Protein AF-X1D3A9-F1 (afdb_monomer_lite)

Structure (mmCIF, N/CA/C/O backbone):
data_AF-X1D3A9-F1
#
_entry.id   AF-X1D3A9-F1
#
loop_
_atom_site.group_PDB
_atom_site.id
_atom_site.type_symbol
_atom_site.label_atom_id
_atom_site.label_alt_id
_atom_site.label_comp_id
_atom_site.label_asym_id
_atom_site.label_entity_id
_atom_site.label_seq_id
_atom_site.pdbx_PDB_ins_code
_atom_site.Cartn_x
_atom_site.Cartn_y
_atom_site.Cartn_z
_atom_site.occupancy
_atom_site.B_iso_or_equiv
_atom_site.auth_seq_id
_atom_site.auth_comp_id
_atom_site.auth_asym_id
_atom_site.auth_atom_id
_atom_site.pdbx_PDB_model_num
ATOM 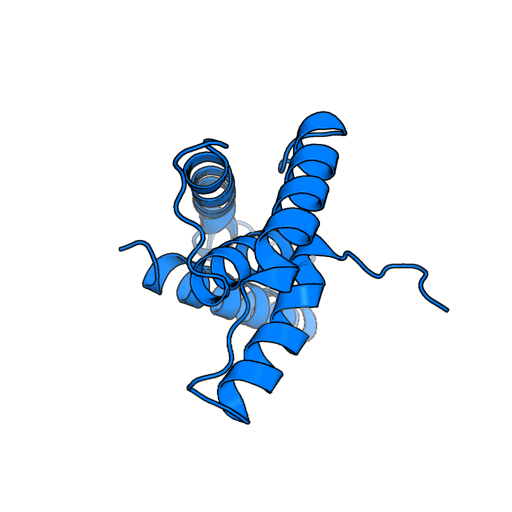1 N N . ASN A 1 1 ? 8.731 -20.415 6.470 1.00 44.62 1 ASN A N 1
ATOM 2 C CA . ASN A 1 1 ? 9.840 -19.527 6.854 1.00 44.62 1 ASN A CA 1
ATOM 3 C C . ASN A 1 1 ? 9.339 -18.107 6.632 1.00 44.62 1 ASN A C 1
ATOM 5 O O . ASN A 1 1 ? 8.907 -17.837 5.522 1.00 44.62 1 ASN A O 1
ATOM 9 N N . LEU A 1 2 ? 9.227 -17.293 7.685 1.00 56.53 2 LEU A N 1
ATOM 10 C CA . LEU A 1 2 ? 8.681 -15.922 7.618 1.00 56.53 2 LEU A CA 1
ATOM 11 C C . LEU A 1 2 ? 9.765 -14.880 7.286 1.00 56.53 2 LEU A C 1
ATOM 13 O O . LEU A 1 2 ? 9.483 -13.685 7.279 1.00 56.53 2 LEU A O 1
ATOM 17 N N . GLU A 1 3 ? 10.998 -15.321 7.021 1.00 58.19 3 GLU A N 1
ATOM 18 C CA . GLU A 1 3 ? 12.083 -14.453 6.565 1.00 58.19 3 GLU A CA 1
ATOM 19 C C . GLU A 1 3 ? 11.652 -13.666 5.318 1.00 58.19 3 GLU A C 1
ATOM 21 O O . GLU A 1 3 ? 11.376 -14.242 4.266 1.00 58.19 3 GLU A O 1
ATOM 26 N N . GLY A 1 4 ? 11.567 -12.342 5.462 1.00 71.19 4 GLY A N 1
ATOM 27 C CA . GLY A 1 4 ? 11.207 -11.412 4.390 1.00 71.19 4 GLY A CA 1
ATOM 28 C C . GLY A 1 4 ? 9.742 -10.971 4.350 1.00 71.19 4 GLY A C 1
ATOM 29 O O . GLY A 1 4 ? 9.428 -10.097 3.548 1.00 71.19 4 GLY A O 1
ATOM 30 N N . TYR A 1 5 ? 8.859 -11.511 5.200 1.00 79.56 5 TYR A N 1
ATOM 31 C CA . TYR A 1 5 ? 7.494 -10.989 5.317 1.00 79.56 5 TYR A CA 1
ATOM 32 C C . TYR A 1 5 ? 7.513 -9.602 5.965 1.00 79.56 5 TYR A C 1
ATOM 34 O O . TYR A 1 5 ? 8.021 -9.445 7.078 1.00 79.56 5 TYR A O 1
ATOM 42 N N . LYS A 1 6 ? 6.937 -8.610 5.284 1.00 83.12 6 LYS A N 1
ATOM 43 C CA . LYS A 1 6 ? 6.788 -7.238 5.771 1.00 83.12 6 LYS A CA 1
ATOM 44 C C . LYS A 1 6 ? 5.314 -6.971 6.073 1.00 83.12 6 LYS A C 1
ATOM 46 O O . LYS A 1 6 ? 4.550 -6.675 5.150 1.00 83.12 6 LYS A O 1
ATOM 51 N N . PRO A 1 7 ? 4.886 -7.028 7.347 1.00 83.00 7 PRO A N 1
ATOM 52 C CA . PRO A 1 7 ? 3.468 -6.971 7.686 1.00 83.00 7 PRO A CA 1
ATOM 53 C C . PRO A 1 7 ? 2.752 -5.733 7.136 1.00 83.00 7 PRO A C 1
ATOM 55 O O . PRO A 1 7 ? 1.643 -5.859 6.623 1.00 83.00 7 PRO A O 1
ATOM 58 N N . ALA A 1 8 ? 3.385 -4.558 7.154 1.00 83.75 8 ALA A N 1
ATOM 59 C CA . ALA A 1 8 ? 2.764 -3.327 6.666 1.00 83.75 8 ALA A CA 1
ATOM 60 C C . ALA A 1 8 ? 2.421 -3.339 5.163 1.00 83.75 8 ALA A C 1
ATOM 62 O O . ALA A 1 8 ? 1.380 -2.812 4.772 1.00 83.75 8 ALA A O 1
ATOM 63 N N . SER A 1 9 ? 3.251 -3.943 4.311 1.00 86.94 9 SER A N 1
ATOM 64 C CA . SER A 1 9 ? 3.049 -3.934 2.853 1.00 86.94 9 SER A CA 1
ATOM 65 C C . SER A 1 9 ? 2.445 -5.235 2.317 1.00 86.94 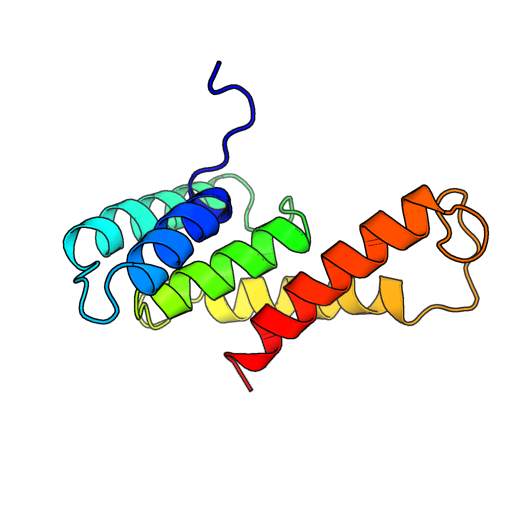9 SER A C 1
ATOM 67 O O . SER A 1 9 ? 1.727 -5.222 1.313 1.00 86.94 9 SER A O 1
ATOM 69 N N . ASP A 1 10 ? 2.684 -6.365 2.981 1.00 89.69 10 ASP A N 1
ATOM 70 C CA . ASP A 1 10 ? 2.165 -7.665 2.557 1.00 89.69 10 ASP A CA 1
ATOM 71 C C . ASP A 1 10 ? 0.719 -7.903 3.015 1.00 89.69 10 ASP A C 1
ATOM 73 O O . ASP A 1 10 ? -0.018 -8.634 2.345 1.0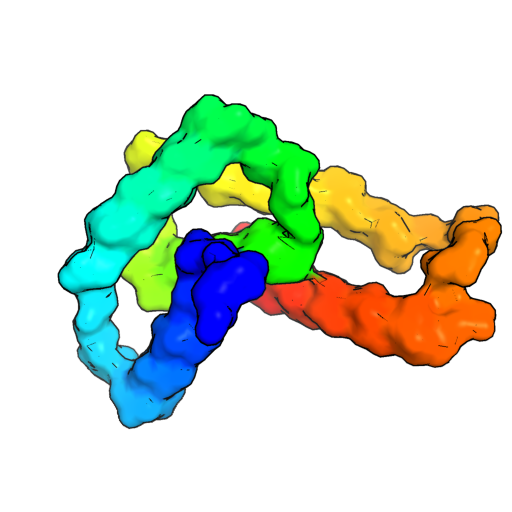0 89.69 10 ASP A O 1
ATOM 77 N N . SER A 1 11 ? 0.262 -7.209 4.069 1.00 90.62 11 SER A N 1
ATOM 78 C CA . SER A 1 11 ? -1.146 -7.245 4.506 1.00 90.62 11 SER A CA 1
ATOM 79 C C . SER A 1 11 ? -2.122 -6.837 3.401 1.00 90.62 11 SER A C 1
ATOM 81 O O . SER A 1 11 ? -3.242 -7.346 3.374 1.00 90.62 11 SER A O 1
ATOM 83 N N . PHE A 1 12 ? -1.696 -5.995 2.449 1.00 94.00 12 PHE A N 1
ATOM 84 C CA . PHE A 1 12 ? -2.519 -5.571 1.315 1.00 94.00 12 PHE A CA 1
ATOM 85 C C . PHE A 1 12 ? -3.180 -6.751 0.588 1.00 94.00 12 PHE A C 1
ATOM 87 O O . PHE A 1 12 ? -4.369 -6.699 0.279 1.00 94.00 12 PHE A O 1
ATOM 94 N N . PHE A 1 13 ? -2.434 -7.830 0.329 1.00 92.81 13 PHE A N 1
ATOM 95 C CA . PHE A 1 13 ? -2.966 -8.970 -0.420 1.00 92.81 13 PHE A CA 1
ATOM 96 C C . PHE A 1 13 ? -4.068 -9.700 0.345 1.00 92.81 13 PHE A C 1
ATOM 98 O O . PHE A 1 13 ? -5.072 -10.086 -0.252 1.00 92.81 13 PHE A O 1
ATOM 105 N N . PHE A 1 14 ? -3.907 -9.857 1.660 1.00 93.06 14 PHE A N 1
ATOM 106 C CA . PHE A 1 14 ? -4.915 -10.494 2.504 1.00 93.06 14 PHE A CA 1
ATOM 107 C C . PHE A 1 14 ? -6.160 -9.620 2.636 1.00 93.06 14 PHE A C 1
ATOM 109 O O . PHE A 1 14 ? -7.269 -10.116 2.456 1.00 93.06 14 PHE A O 1
ATOM 116 N N . LEU A 1 15 ? -5.981 -8.319 2.873 1.00 94.50 15 LEU A N 1
ATOM 117 C CA . LEU A 1 15 ? -7.082 -7.359 2.940 1.00 94.50 15 LEU A CA 1
ATOM 118 C C . LEU A 1 15 ? -7.861 -7.319 1.620 1.00 94.50 15 LEU A C 1
ATOM 120 O O . LEU A 1 15 ? -9.084 -7.435 1.616 1.00 94.50 15 LEU A O 1
ATOM 124 N N . GLY A 1 16 ? -7.154 -7.228 0.492 1.00 93.81 16 GLY A N 1
ATOM 125 C CA . GLY A 1 16 ? -7.761 -7.213 -0.836 1.00 93.81 16 GLY A CA 1
ATOM 126 C C . GLY A 1 16 ? -8.509 -8.507 -1.158 1.00 93.81 16 GLY A C 1
ATOM 127 O O . GLY A 1 16 ? -9.632 -8.454 -1.657 1.00 93.81 16 GLY A O 1
ATOM 128 N N . LEU A 1 17 ? -7.929 -9.668 -0.831 1.00 95.62 17 LEU A N 1
ATOM 129 C CA . LEU A 1 17 ? -8.582 -10.965 -1.027 1.00 95.62 17 LEU A CA 1
ATOM 130 C C . LEU A 1 17 ? -9.858 -11.082 -0.190 1.00 95.62 17 LEU A C 1
ATOM 132 O O . LEU A 1 17 ? -10.896 -11.481 -0.711 1.00 95.62 17 LEU A O 1
ATOM 136 N N . LEU A 1 18 ? -9.795 -10.719 1.091 1.00 95.56 18 LEU A N 1
ATOM 137 C CA . LEU A 1 18 ? -10.954 -10.767 1.976 1.00 95.56 18 LEU A CA 1
ATOM 138 C C . LEU A 1 18 ? -12.066 -9.834 1.489 1.00 95.56 18 LEU A C 1
ATOM 140 O O . LEU A 1 18 ? -13.209 -10.267 1.396 1.00 95.56 18 LEU A O 1
ATOM 144 N N . LYS A 1 19 ? -11.727 -8.605 1.081 1.00 93.81 19 LYS A N 1
ATOM 145 C CA . LYS A 1 19 ? -12.692 -7.636 0.540 1.00 93.81 19 LYS A CA 1
ATOM 146 C C . LYS A 1 19 ? -13.320 -8.087 -0.784 1.00 93.81 19 LYS A C 1
ATOM 148 O O . LYS A 1 19 ? -14.451 -7.719 -1.093 1.00 93.81 19 LYS A O 1
ATOM 153 N N . LEU A 1 20 ? -12.587 -8.866 -1.583 1.00 95.25 20 LEU A N 1
ATOM 154 C CA . LEU A 1 20 ? -13.098 -9.458 -2.820 1.00 95.25 20 LEU A CA 1
ATOM 155 C C . LEU A 1 20 ? -14.113 -10.574 -2.541 1.00 95.25 20 LEU A C 1
ATOM 157 O O . LEU A 1 20 ? -15.108 -10.683 -3.257 1.00 95.25 20 LEU A O 1
ATOM 161 N N . LEU A 1 21 ? -13.841 -11.406 -1.532 1.00 97.12 21 LEU A N 1
ATOM 162 C CA . LEU A 1 21 ? -14.709 -12.514 -1.129 1.00 97.12 21 LEU A CA 1
ATOM 163 C C . LEU A 1 21 ? -15.962 -12.025 -0.396 1.00 97.12 21 LEU A C 1
ATOM 165 O O . LEU A 1 21 ? -17.043 -12.567 -0.611 1.00 97.12 21 LEU A O 1
ATOM 169 N N . ASP A 1 22 ? -15.811 -10.995 0.431 1.00 96.25 22 ASP A N 1
ATOM 170 C CA . ASP A 1 22 ? -16.885 -10.367 1.185 1.00 96.25 22 ASP A CA 1
ATOM 171 C C . ASP A 1 22 ? -16.729 -8.842 1.140 1.00 96.25 22 ASP A C 1
ATOM 173 O O . ASP A 1 22 ? -15.839 -8.249 1.755 1.00 96.25 22 ASP A O 1
ATOM 177 N N . LYS A 1 23 ? -17.621 -8.191 0.389 1.00 91.31 23 LYS A N 1
ATOM 178 C CA . LYS A 1 23 ? -17.599 -6.735 0.205 1.00 91.31 23 LYS A CA 1
ATOM 179 C C . LYS A 1 23 ? -17.956 -5.983 1.482 1.00 91.31 23 LYS A C 1
ATOM 181 O O . LYS A 1 23 ? -17.512 -4.843 1.633 1.00 91.31 23 LYS A O 1
ATOM 186 N N . ASP A 1 24 ? -18.693 -6.614 2.390 1.00 93.88 24 ASP A N 1
ATOM 187 C CA . ASP A 1 24 ? -19.191 -6.009 3.624 1.00 93.88 24 ASP A CA 1
ATOM 188 C C . ASP A 1 24 ? -18.328 -6.380 4.838 1.00 93.88 24 ASP A C 1
ATOM 190 O O . ASP A 1 24 ? -18.656 -6.006 5.964 1.00 93.88 24 ASP A O 1
ATOM 194 N N . ILE A 1 25 ? -17.196 -7.061 4.613 1.00 94.62 25 ILE A N 1
ATOM 195 C CA . ILE A 1 25 ? -16.277 -7.438 5.684 1.00 94.62 25 ILE A CA 1
ATOM 196 C C . ILE A 1 25 ? -15.830 -6.217 6.497 1.00 94.62 25 ILE A C 1
ATOM 198 O O . ILE A 1 25 ? -15.416 -5.186 5.947 1.00 94.62 25 ILE A O 1
ATOM 202 N N . ASP A 1 26 ? -15.890 -6.371 7.819 1.00 92.94 26 ASP A N 1
ATOM 203 C CA . ASP A 1 26 ? -15.411 -5.388 8.780 1.00 92.94 26 ASP A CA 1
ATOM 204 C C . ASP A 1 26 ? -13.940 -5.644 9.132 1.00 92.94 26 ASP A C 1
ATOM 206 O O . ASP A 1 26 ? -13.570 -6.700 9.649 1.00 92.94 26 ASP A O 1
ATOM 210 N N . PHE A 1 27 ? -13.096 -4.645 8.877 1.00 93.38 27 PHE A N 1
ATOM 211 C CA . PHE A 1 27 ? -11.675 -4.672 9.217 1.00 93.38 27 PHE A CA 1
ATOM 212 C C . PHE A 1 27 ? -11.333 -3.939 10.521 1.00 93.38 27 PHE A C 1
ATOM 214 O O . PHE A 1 27 ? -10.150 -3.765 10.820 1.00 93.38 27 PHE A O 1
ATOM 221 N N . SER A 1 28 ? -12.323 -3.520 11.312 1.00 90.31 28 SER A N 1
ATOM 222 C CA . SER A 1 28 ? -12.136 -2.771 12.564 1.00 90.31 28 SER A CA 1
ATOM 223 C C . SER A 1 28 ? -11.077 -3.380 13.493 1.00 90.31 28 SER A C 1
ATOM 225 O O . SER A 1 28 ? -10.219 -2.664 14.004 1.00 90.31 28 SER A O 1
ATOM 227 N N . ILE A 1 29 ? -11.063 -4.709 13.635 1.00 91.06 29 ILE A N 1
ATOM 228 C CA . ILE A 1 29 ? -10.129 -5.452 14.499 1.00 91.06 29 ILE A CA 1
ATOM 229 C C . ILE A 1 29 ? -8.668 -5.353 14.015 1.00 91.06 29 ILE A C 1
ATOM 231 O O . ILE A 1 29 ? -7.742 -5.459 14.818 1.00 91.06 29 ILE A O 1
ATOM 235 N N . ILE A 1 30 ? -8.438 -5.142 12.715 1.00 91.12 30 ILE A N 1
ATOM 236 C CA . ILE A 1 30 ? -7.096 -5.117 12.106 1.00 91.12 30 ILE A CA 1
ATOM 237 C C . ILE A 1 30 ? -6.503 -3.699 12.088 1.00 91.12 30 ILE A C 1
ATOM 239 O O . ILE A 1 30 ? -5.282 -3.550 12.050 1.00 91.12 30 ILE A O 1
ATOM 243 N N . ARG A 1 31 ? -7.343 -2.659 12.177 1.00 90.38 31 ARG A N 1
ATOM 244 C CA . ARG A 1 31 ? -6.931 -1.245 12.106 1.00 90.38 31 ARG A CA 1
ATOM 245 C C . ARG A 1 31 ? -5.826 -0.893 13.107 1.00 90.38 31 ARG A C 1
ATOM 247 O O . ARG A 1 31 ? -4.754 -0.451 12.702 1.00 90.38 31 ARG A O 1
ATOM 254 N N . GLU A 1 32 ? -6.060 -1.134 14.395 1.00 89.81 32 GLU A N 1
ATOM 255 C CA . GLU A 1 32 ? -5.106 -0.797 15.463 1.00 89.81 32 GLU A CA 1
ATOM 256 C C . GLU A 1 32 ? -3.778 -1.573 15.370 1.00 89.81 32 GLU A C 1
ATOM 258 O O . GLU A 1 32 ? -2.714 -0.946 15.402 1.00 89.81 32 GLU A O 1
ATOM 263 N N . PRO A 1 33 ? -3.779 -2.913 15.194 1.00 91.12 33 PRO A N 1
ATOM 264 C CA . PRO A 1 33 ? -2.549 -3.659 14.934 1.00 91.12 33 PRO A CA 1
ATOM 265 C C . PRO A 1 33 ? -1.747 -3.115 13.748 1.00 91.12 33 PRO A C 1
ATOM 267 O O . PRO A 1 33 ? -0.524 -3.010 13.832 1.00 91.12 33 PRO A O 1
ATOM 270 N N . TYR A 1 34 ? -2.431 -2.742 12.664 1.00 92.00 34 TYR A N 1
ATOM 271 C CA . TYR A 1 34 ? -1.792 -2.212 11.465 1.00 92.00 34 TYR A CA 1
ATOM 272 C C . TYR A 1 34 ? -1.140 -0.844 11.714 1.00 92.00 34 TYR A C 1
ATOM 274 O O . TYR A 1 34 ? 0.021 -0.638 11.362 1.00 92.00 34 TYR A O 1
ATOM 282 N N . LEU A 1 35 ? -1.839 0.073 12.393 1.00 89.38 35 LEU A N 1
ATOM 283 C CA . LEU A 1 35 ? -1.292 1.385 12.764 1.00 89.38 35 LEU A CA 1
ATOM 284 C C . LEU A 1 35 ? -0.070 1.268 13.679 1.00 89.38 35 LEU A C 1
ATOM 286 O O . LEU A 1 35 ? 0.899 2.013 13.523 1.00 89.38 35 LEU A O 1
ATOM 290 N N . LYS A 1 36 ? -0.094 0.328 14.629 1.00 88.94 36 LYS A N 1
ATOM 291 C CA . LYS A 1 36 ? 1.048 0.070 15.512 1.00 88.94 36 LYS A CA 1
ATOM 292 C C . LYS A 1 36 ? 2.279 -0.374 14.724 1.00 88.94 36 LYS A C 1
ATOM 294 O O . LYS A 1 36 ? 3.383 0.070 15.028 1.00 88.94 36 LYS A O 1
ATOM 299 N N . GLU A 1 37 ? 2.091 -1.216 13.714 1.00 89.19 37 GLU A N 1
ATOM 300 C CA . GLU A 1 37 ? 3.185 -1.647 12.848 1.00 89.19 37 GLU A CA 1
ATOM 301 C C . GLU A 1 37 ? 3.752 -0.489 12.020 1.00 89.19 37 GLU A C 1
ATOM 303 O O . GLU A 1 37 ? 4.969 -0.320 11.956 1.00 89.19 37 GLU A O 1
ATOM 308 N N . LEU A 1 38 ? 2.890 0.362 11.452 1.00 88.25 38 LEU A N 1
ATOM 309 C CA . LEU A 1 38 ? 3.341 1.547 10.717 1.00 88.25 38 LEU A CA 1
ATOM 310 C C . LEU A 1 38 ? 4.164 2.500 11.588 1.00 88.25 38 LEU A C 1
ATOM 312 O O . LEU A 1 38 ? 5.222 2.951 11.152 1.00 88.25 38 LEU A O 1
ATOM 316 N N . LYS A 1 39 ? 3.738 2.737 12.836 1.00 85.56 39 LYS A N 1
ATOM 317 C CA . LYS A 1 39 ? 4.504 3.529 13.816 1.00 85.56 39 LYS A CA 1
ATOM 318 C C . LYS A 1 39 ? 5.893 2.944 14.065 1.00 85.56 39 LYS A C 1
ATOM 320 O O . LYS A 1 39 ? 6.867 3.683 14.160 1.00 85.56 39 LYS A O 1
ATOM 325 N N . ASN A 1 40 ? 6.006 1.619 14.164 1.00 85.50 40 ASN A N 1
ATOM 326 C CA . ASN A 1 40 ? 7.301 0.967 14.370 1.00 85.50 40 ASN A CA 1
ATOM 327 C C . ASN A 1 40 ? 8.239 1.177 13.172 1.00 85.50 40 ASN A C 1
ATOM 329 O O . ASN A 1 40 ? 9.428 1.439 13.363 1.00 85.50 40 ASN A O 1
ATOM 333 N N . ILE A 1 41 ? 7.709 1.089 11.948 1.00 82.19 41 ILE A N 1
ATOM 334 C CA . ILE A 1 41 ? 8.475 1.341 10.720 1.00 82.19 41 ILE A CA 1
ATOM 335 C C . ILE A 1 41 ? 8.975 2.786 10.703 1.00 82.19 41 ILE A C 1
ATOM 337 O O . ILE A 1 41 ? 10.180 3.012 10.567 1.00 82.19 41 ILE A O 1
ATOM 341 N N . GLU A 1 42 ? 8.073 3.742 10.931 1.00 79.38 42 GLU A N 1
ATOM 342 C CA . GLU A 1 42 ? 8.382 5.172 10.978 1.00 79.38 42 GLU A CA 1
ATOM 343 C C . GLU A 1 42 ? 9.498 5.484 11.992 1.00 79.38 42 GLU A C 1
ATOM 345 O O . GLU A 1 42 ? 10.501 6.104 11.638 1.00 79.38 42 GLU A O 1
ATOM 350 N N . LEU A 1 43 ? 9.387 4.970 13.222 1.00 74.44 43 LEU A N 1
ATOM 351 C CA . LEU A 1 43 ? 10.371 5.180 14.291 1.00 74.44 43 LEU A CA 1
ATOM 352 C C . LEU A 1 43 ? 11.740 4.552 14.002 1.00 74.44 43 LEU A C 1
ATOM 354 O O . LEU A 1 43 ? 12.757 5.052 14.481 1.00 74.44 43 LEU A O 1
ATOM 358 N N . SER A 1 44 ? 11.776 3.437 13.270 1.00 72.00 44 SER A N 1
ATOM 359 C CA . SER A 1 44 ? 13.010 2.674 13.074 1.00 72.00 44 SER A CA 1
ATOM 360 C C . SER A 1 44 ? 13.944 3.286 12.030 1.00 72.00 44 SER A C 1
ATOM 362 O O . SER A 1 44 ? 15.149 3.292 12.255 1.00 72.00 44 SER A O 1
ATOM 364 N N . ASN A 1 45 ? 13.418 3.802 10.911 1.00 65.25 45 ASN A N 1
ATOM 365 C CA . ASN A 1 45 ? 14.212 4.373 9.808 1.00 65.25 45 ASN A CA 1
ATOM 366 C C . ASN A 1 45 ? 13.435 5.378 8.927 1.00 65.25 45 ASN A C 1
ATOM 368 O O . ASN A 1 45 ? 13.944 5.816 7.888 1.00 65.25 45 ASN A O 1
ATOM 372 N N . GLY A 1 46 ? 12.199 5.730 9.296 1.00 68.44 46 GLY A N 1
ATOM 373 C CA . GLY A 1 46 ? 11.248 6.389 8.401 1.00 68.44 46 GLY A CA 1
ATOM 374 C C . GLY A 1 46 ? 10.903 5.541 7.167 1.00 68.44 46 GLY A C 1
ATOM 375 O O . GLY A 1 46 ? 11.474 4.479 6.920 1.00 68.44 46 GLY A O 1
ATOM 376 N N . PHE A 1 47 ? 10.017 6.047 6.308 1.00 71.69 47 PHE A N 1
ATOM 377 C CA . PHE A 1 47 ? 9.634 5.361 5.060 1.00 71.69 47 PHE A CA 1
ATOM 378 C C . PHE A 1 47 ? 10.690 5.446 3.942 1.00 71.69 47 PHE A C 1
ATOM 380 O O . PHE A 1 47 ? 10.424 5.094 2.796 1.00 71.69 47 PHE A O 1
ATOM 387 N N . ARG A 1 48 ? 11.906 5.916 4.250 1.00 61.97 48 ARG A N 1
ATOM 388 C CA . ARG A 1 48 ? 12.972 6.177 3.265 1.00 61.97 48 ARG A CA 1
ATOM 389 C C . ARG A 1 48 ? 13.617 4.910 2.701 1.00 61.97 48 ARG A C 1
ATOM 391 O O . ARG A 1 48 ? 14.210 4.977 1.630 1.00 61.97 48 ARG A O 1
ATOM 398 N N . ASN A 1 49 ? 13.499 3.789 3.411 1.00 65.94 49 ASN A N 1
ATOM 399 C CA . ASN A 1 49 ? 14.082 2.504 3.017 1.00 65.94 49 ASN A CA 1
ATOM 400 C C . ASN A 1 49 ? 13.068 1.545 2.372 1.00 65.94 49 ASN A C 1
ATOM 402 O O . ASN A 1 49 ? 13.439 0.427 2.015 1.00 65.94 49 ASN A O 1
ATOM 406 N N . GLU A 1 50 ? 11.803 1.948 2.233 1.00 73.06 50 GLU A N 1
ATOM 407 C CA . GLU A 1 50 ? 10.796 1.115 1.575 1.00 73.06 50 GLU A CA 1
ATOM 408 C C . GLU A 1 50 ? 10.918 1.206 0.053 1.00 73.06 50 GLU A C 1
ATOM 410 O O . GLU A 1 50 ? 11.284 2.236 -0.509 1.00 73.06 50 GLU A O 1
ATOM 415 N N . SER A 1 51 ? 10.604 0.118 -0.649 1.00 87.44 51 SER A N 1
ATOM 416 C CA . SER A 1 51 ? 10.510 0.163 -2.108 1.00 87.44 51 SER A CA 1
ATOM 417 C C . SER A 1 51 ? 9.221 0.857 -2.555 1.00 87.44 51 SER A C 1
ATOM 419 O O . SER A 1 51 ? 8.203 0.828 -1.868 1.00 87.44 51 SER A O 1
ATOM 421 N N . ILE A 1 52 ? 9.213 1.395 -3.778 1.00 90.31 52 ILE A N 1
ATOM 422 C CA . ILE A 1 52 ? 8.018 1.991 -4.413 1.00 90.31 52 ILE A CA 1
ATOM 423 C C . ILE A 1 52 ? 6.801 1.059 -4.326 1.00 90.31 52 ILE A C 1
ATOM 425 O O . ILE A 1 52 ? 5.696 1.498 -4.017 1.00 90.31 52 ILE A O 1
ATOM 429 N N . THR A 1 53 ? 7.009 -0.240 -4.555 1.00 91.62 53 THR A N 1
ATOM 430 C CA . THR A 1 53 ? 5.948 -1.254 -4.493 1.00 91.62 53 THR A CA 1
ATOM 431 C C . THR A 1 53 ? 5.424 -1.469 -3.072 1.00 91.62 53 THR A C 1
ATOM 433 O O . THR A 1 53 ? 4.243 -1.750 -2.890 1.00 91.62 53 THR A O 1
ATOM 436 N N . GLU A 1 54 ? 6.280 -1.393 -2.056 1.00 91.81 54 GLU A N 1
ATOM 437 C CA . GLU A 1 54 ? 5.871 -1.550 -0.656 1.00 91.81 54 GLU A CA 1
ATOM 438 C C . GLU A 1 54 ? 5.130 -0.311 -0.166 1.00 91.81 54 GLU A C 1
ATOM 440 O O . GLU A 1 54 ? 4.018 -0.443 0.340 1.00 91.81 54 GLU A O 1
ATOM 445 N N . THR A 1 55 ? 5.671 0.879 -0.429 1.00 92.62 55 THR A N 1
ATOM 446 C CA . THR A 1 55 ? 5.036 2.164 -0.111 1.00 92.62 55 THR A CA 1
ATOM 447 C C . THR A 1 55 ? 3.654 2.286 -0.752 1.00 92.62 55 THR A C 1
ATOM 449 O O . THR A 1 55 ? 2.686 2.653 -0.086 1.00 92.62 55 THR A O 1
ATOM 452 N N . ALA A 1 56 ? 3.521 1.914 -2.029 1.00 94.38 56 ALA A N 1
ATOM 453 C CA . ALA A 1 56 ? 2.231 1.906 -2.712 1.00 94.38 56 ALA A CA 1
ATOM 454 C C . ALA A 1 56 ? 1.227 0.943 -2.054 1.00 94.38 56 ALA A C 1
ATOM 456 O O . ALA A 1 56 ? 0.065 1.295 -1.862 1.00 94.38 56 ALA A O 1
ATOM 457 N N . ARG A 1 57 ? 1.665 -0.259 -1.659 1.00 94.69 57 ARG A N 1
ATOM 458 C CA . ARG A 1 57 ? 0.802 -1.235 -0.973 1.00 94.69 57 ARG A CA 1
ATOM 459 C C . ARG A 1 57 ? 0.405 -0.799 0.436 1.00 94.69 57 ARG A C 1
ATOM 461 O O . ARG A 1 57 ? -0.708 -1.110 0.856 1.00 94.69 57 ARG A O 1
ATOM 468 N N . ILE A 1 58 ? 1.262 -0.063 1.144 1.00 94.00 58 ILE A N 1
ATOM 469 C CA . ILE A 1 58 ? 0.913 0.547 2.434 1.00 94.00 58 ILE A CA 1
ATOM 470 C C . ILE A 1 58 ? -0.226 1.553 2.244 1.00 94.00 58 ILE A C 1
ATOM 472 O O . ILE A 1 58 ? -1.257 1.434 2.901 1.00 94.00 58 ILE A O 1
ATOM 476 N N . LEU A 1 59 ? -0.093 2.481 1.289 1.00 93.56 59 LEU A N 1
ATOM 477 C CA . LEU A 1 59 ? -1.156 3.442 0.966 1.00 93.56 59 LEU A CA 1
ATOM 478 C C . LEU A 1 59 ? -2.472 2.738 0.617 1.00 93.56 59 LEU A C 1
ATOM 480 O O . LEU A 1 59 ? -3.518 3.048 1.173 1.00 93.56 59 LEU A O 1
ATOM 484 N N . LEU A 1 60 ? -2.428 1.720 -0.241 1.00 94.81 60 LEU A N 1
ATOM 485 C CA . LEU A 1 60 ? -3.627 0.961 -0.597 1.00 94.81 60 LEU A CA 1
ATOM 486 C C . LEU A 1 60 ? -4.235 0.195 0.590 1.00 94.81 60 LEU A C 1
ATOM 488 O O . LEU A 1 60 ? -5.453 0.044 0.666 1.00 94.81 60 LEU A O 1
ATOM 492 N N . SER A 1 61 ? -3.414 -0.274 1.531 1.00 94.75 61 SER A N 1
ATOM 493 C CA . SER A 1 61 ? -3.903 -0.917 2.757 1.00 94.75 61 SER A CA 1
ATOM 494 C C . SER A 1 61 ? -4.613 0.082 3.668 1.00 94.75 61 SER A C 1
ATOM 496 O O . SER A 1 61 ? -5.660 -0.250 4.215 1.00 94.75 61 SER A O 1
ATOM 498 N N . LEU A 1 62 ? -4.102 1.313 3.783 1.00 92.81 62 LEU A N 1
ATOM 499 C CA . LEU A 1 62 ? -4.773 2.389 4.520 1.00 92.81 62 LEU A CA 1
ATOM 500 C C . LEU A 1 62 ? -6.163 2.683 3.939 1.00 92.81 62 LEU A C 1
ATOM 502 O O . LEU A 1 62 ? -7.122 2.804 4.700 1.00 92.81 62 LEU A O 1
ATOM 506 N N . VAL A 1 63 ? -6.293 2.702 2.607 1.00 92.31 63 VAL A N 1
ATOM 507 C CA . VAL A 1 63 ? -7.590 2.839 1.918 1.00 92.31 63 VAL A CA 1
ATOM 508 C C . VAL A 1 63 ? -8.526 1.677 2.249 1.00 92.31 63 VAL A C 1
ATOM 510 O O . VAL A 1 63 ? -9.666 1.904 2.643 1.00 92.31 63 VAL A O 1
ATOM 513 N N . LEU A 1 64 ? -8.058 0.429 2.129 1.00 92.94 64 LEU A N 1
ATOM 514 C CA . LEU A 1 64 ? -8.878 -0.757 2.416 1.00 92.94 64 LEU A CA 1
ATOM 515 C C . LEU A 1 64 ? -9.352 -0.815 3.871 1.00 92.94 64 LEU A C 1
ATOM 517 O O . LEU A 1 64 ? -10.449 -1.300 4.146 1.00 92.94 64 LEU A O 1
ATOM 521 N N . LEU A 1 65 ? -8.524 -0.330 4.792 1.00 92.44 65 LEU A N 1
ATOM 522 C CA . LEU A 1 65 ? -8.840 -0.262 6.211 1.00 92.44 65 LEU A CA 1
ATOM 523 C C . LEU A 1 65 ? -9.677 0.967 6.576 1.00 92.44 65 LEU A C 1
ATOM 525 O O . LEU A 1 65 ? -10.114 1.037 7.721 1.00 92.44 65 LEU A O 1
ATOM 529 N N . ASP A 1 66 ? -9.929 1.894 5.645 1.00 89.75 66 ASP A N 1
ATOM 530 C CA . ASP A 1 66 ? -10.600 3.175 5.900 1.00 89.75 66 ASP A CA 1
ATOM 531 C C . ASP A 1 66 ? -9.926 3.936 7.066 1.00 89.75 66 ASP A C 1
ATOM 533 O O . ASP A 1 66 ? -10.530 4.405 8.033 1.00 89.75 66 ASP A O 1
ATOM 537 N N . LEU A 1 67 ? -8.594 4.001 6.980 1.00 89.25 67 LEU A N 1
ATOM 538 C CA . LEU A 1 67 ? -7.732 4.737 7.893 1.00 89.25 67 LEU A CA 1
ATOM 539 C C . LEU A 1 67 ? -7.388 6.093 7.281 1.00 89.25 67 LEU A C 1
ATOM 541 O O . LEU A 1 67 ? -6.581 6.200 6.359 1.00 89.25 67 LEU A O 1
ATOM 545 N N . ASN A 1 68 ? -8.004 7.137 7.830 1.00 77.00 68 ASN A N 1
ATOM 546 C CA . ASN A 1 68 ? -7.705 8.520 7.478 1.00 77.00 68 ASN A CA 1
ATOM 547 C C . ASN A 1 68 ? -6.533 9.069 8.299 1.00 77.00 68 ASN A C 1
ATOM 549 O O . ASN A 1 68 ? -6.366 8.729 9.471 1.00 77.00 68 ASN A O 1
ATOM 553 N N . ASP A 1 69 ? -5.767 9.972 7.688 1.00 67.38 69 ASP A N 1
ATOM 554 C CA . ASP A 1 69 ? -4.525 10.537 8.224 1.00 67.38 69 ASP A CA 1
ATOM 555 C C . ASP A 1 69 ? -4.735 11.566 9.349 1.00 67.38 69 ASP A C 1
ATOM 557 O O . ASP A 1 69 ? -4.337 12.722 9.254 1.00 67.38 69 ASP A O 1
ATOM 561 N N . LYS A 1 70 ? -5.445 11.185 10.410 1.00 63.25 70 LYS A N 1
ATOM 562 C CA . LYS A 1 70 ? -5.776 12.106 11.507 1.00 63.25 70 LYS A CA 1
ATOM 563 C C . LYS A 1 70 ? -4.774 12.071 12.657 1.00 63.25 70 LYS A C 1
ATOM 565 O O . LYS A 1 70 ? -4.724 13.024 13.425 1.00 63.25 70 LYS A O 1
ATOM 570 N N . GLU A 1 71 ? -3.993 10.999 12.781 1.00 57.38 71 GLU A N 1
ATOM 571 C CA . GLU A 1 71 ? -3.129 10.775 13.951 1.00 57.38 71 GLU A CA 1
ATOM 572 C C . GLU A 1 71 ? -1.645 10.600 13.628 1.00 57.38 71 GLU A C 1
ATOM 574 O O . GLU A 1 71 ? -0.821 10.660 14.537 1.00 57.38 71 GLU A O 1
ATOM 579 N N . LEU A 1 72 ? -1.300 10.357 12.363 1.00 66.94 72 LEU A N 1
ATOM 580 C CA . LEU A 1 72 ? 0.018 9.855 11.990 1.00 66.94 72 LEU A CA 1
ATOM 581 C C . LEU A 1 72 ? 0.790 10.743 11.014 1.00 66.94 72 LEU A C 1
ATOM 583 O O . LEU A 1 72 ? 2.010 10.685 11.016 1.00 66.94 72 LEU A O 1
ATOM 587 N N . ASN A 1 73 ? 0.124 11.573 10.207 1.00 78.31 73 ASN A N 1
ATOM 588 C CA . ASN A 1 73 ? 0.749 12.318 9.104 1.00 78.31 73 ASN A CA 1
ATOM 589 C C . ASN A 1 73 ? 1.559 11.428 8.137 1.00 78.31 73 ASN A C 1
ATOM 591 O O . ASN A 1 73 ? 2.438 11.904 7.420 1.00 78.31 73 ASN A O 1
ATOM 595 N N . VAL A 1 74 ? 1.252 10.129 8.089 1.00 85.00 74 VAL A N 1
ATOM 596 C CA . VAL A 1 74 ? 2.021 9.126 7.338 1.00 85.00 74 VAL A CA 1
ATOM 597 C C . VAL A 1 74 ? 1.660 9.166 5.852 1.00 85.00 74 VAL A C 1
ATOM 599 O O . VAL A 1 74 ? 2.513 8.933 4.996 1.00 85.00 74 VAL A O 1
ATOM 602 N N . ILE A 1 75 ? 0.412 9.502 5.508 1.00 89.75 75 ILE A N 1
ATOM 603 C CA . ILE A 1 75 ? -0.043 9.522 4.107 1.00 89.75 75 ILE A CA 1
ATOM 604 C C . ILE A 1 75 ? 0.752 10.544 3.264 1.00 89.75 75 ILE A C 1
ATOM 606 O O . ILE A 1 75 ? 1.289 10.145 2.225 1.00 89.75 75 ILE A O 1
ATOM 610 N N . PRO A 1 76 ? 0.905 11.820 3.675 1.00 89.25 76 PRO A N 1
ATOM 611 C CA . PRO A 1 76 ? 1.735 12.799 2.981 1.00 89.25 76 PRO A CA 1
ATOM 612 C C . PRO A 1 76 ? 3.180 12.343 2.788 1.00 89.25 76 PRO A C 1
ATOM 614 O O . PRO A 1 76 ? 3.748 12.569 1.719 1.00 89.25 76 PRO A O 1
ATOM 617 N N . GLU A 1 77 ? 3.776 11.681 3.781 1.00 87.94 77 GLU A N 1
ATOM 618 C CA . GLU A 1 77 ? 5.154 11.193 3.686 1.00 87.94 77 GLU A CA 1
ATOM 619 C C . GLU A 1 77 ? 5.303 10.081 2.647 1.00 87.94 77 GLU A C 1
ATOM 621 O O . GLU A 1 77 ? 6.186 10.153 1.787 1.00 87.94 77 GLU A O 1
ATOM 626 N N . LEU A 1 78 ? 4.408 9.090 2.675 1.00 90.69 78 LEU A N 1
ATOM 627 C CA . LEU A 1 78 ? 4.375 7.999 1.699 1.00 90.69 78 LEU A CA 1
ATOM 628 C C . LEU A 1 78 ? 4.133 8.531 0.277 1.00 90.69 78 LEU A C 1
ATOM 630 O O . LEU A 1 78 ? 4.814 8.126 -0.667 1.00 90.69 78 LEU A O 1
ATOM 634 N N . LEU A 1 79 ? 3.202 9.477 0.113 1.00 91.50 79 LEU A N 1
ATOM 635 C CA . LEU A 1 79 ? 2.926 10.114 -1.179 1.00 91.50 79 LEU A CA 1
ATOM 636 C C . LEU A 1 79 ? 4.120 10.934 -1.678 1.00 91.50 79 LEU A C 1
ATOM 638 O O . LEU A 1 79 ? 4.456 10.875 -2.862 1.00 91.50 79 LEU A O 1
ATOM 642 N N . ASN A 1 80 ? 4.793 11.673 -0.793 1.00 89.81 80 ASN A N 1
ATOM 643 C CA . ASN A 1 80 ? 5.999 12.418 -1.137 1.00 89.81 80 ASN A CA 1
ATOM 644 C C . ASN A 1 80 ? 7.130 11.473 -1.573 1.00 89.81 80 ASN A C 1
ATOM 646 O O . ASN A 1 80 ? 7.772 11.726 -2.592 1.00 89.81 80 ASN A O 1
ATOM 650 N N . PHE A 1 81 ? 7.320 10.347 -0.877 1.00 89.81 81 PHE A N 1
ATOM 651 C CA . PHE A 1 81 ? 8.270 9.314 -1.291 1.00 89.81 81 PHE A CA 1
ATOM 652 C C . PHE A 1 81 ? 7.965 8.797 -2.707 1.00 89.81 81 PHE A C 1
ATOM 654 O O . PHE A 1 81 ? 8.861 8.762 -3.554 1.00 89.81 81 PHE A O 1
ATOM 661 N N . LEU A 1 82 ? 6.709 8.438 -3.006 1.00 91.06 82 LEU A N 1
ATOM 662 C CA . LEU A 1 82 ? 6.330 7.973 -4.347 1.00 91.06 82 LEU A CA 1
ATOM 663 C C . LEU A 1 82 ? 6.554 9.053 -5.416 1.00 91.06 82 LEU A C 1
ATOM 665 O O . LEU A 1 82 ? 7.080 8.756 -6.489 1.00 91.06 82 LEU A O 1
ATOM 669 N N . ASN A 1 83 ? 6.215 10.311 -5.118 1.00 89.62 83 ASN A N 1
ATOM 670 C CA . ASN A 1 83 ? 6.402 11.434 -6.039 1.00 89.62 83 ASN A CA 1
ATOM 671 C C . ASN A 1 83 ? 7.876 11.706 -6.355 1.00 89.62 83 ASN A C 1
ATOM 673 O O . ASN A 1 83 ? 8.214 11.960 -7.509 1.00 89.62 83 ASN A O 1
ATOM 677 N N . GLN A 1 84 ? 8.768 11.622 -5.368 1.00 87.25 84 GLN A N 1
ATOM 678 C CA . GLN A 1 84 ? 10.207 11.796 -5.594 1.00 87.25 84 GLN A CA 1
ATOM 679 C C . GLN A 1 84 ? 10.771 10.700 -6.508 1.00 87.25 84 GLN A C 1
ATOM 681 O O . GLN A 1 84 ? 11.601 10.966 -7.382 1.00 87.25 84 GLN A O 1
ATOM 686 N N . ASN A 1 85 ? 10.260 9.479 -6.362 1.00 85.19 85 ASN A N 1
ATOM 687 C CA . ASN A 1 85 ? 10.727 8.318 -7.106 1.00 85.19 85 ASN A CA 1
ATOM 688 C C . ASN A 1 85 ? 10.053 8.134 -8.478 1.00 85.19 85 ASN A C 1
ATOM 690 O O . ASN A 1 85 ? 10.567 7.387 -9.306 1.00 85.19 85 ASN A O 1
ATOM 694 N N . ILE A 1 86 ? 8.965 8.852 -8.789 1.00 83.88 86 ILE A N 1
ATOM 695 C CA . ILE A 1 86 ? 8.291 8.764 -10.100 1.00 83.88 86 ILE A CA 1
ATOM 696 C C . ILE A 1 86 ? 9.204 9.163 -11.267 1.00 83.88 86 ILE A C 1
ATOM 698 O O . ILE A 1 86 ? 8.989 8.763 -12.411 1.00 83.88 86 ILE A O 1
ATOM 702 N N . THR A 1 87 ? 10.226 9.973 -10.980 1.00 75.12 87 THR A N 1
ATOM 703 C CA . THR A 1 87 ? 11.196 10.467 -11.962 1.00 75.12 87 THR A CA 1
ATOM 704 C C . THR A 1 87 ? 11.975 9.339 -12.628 1.00 75.12 87 THR A C 1
ATOM 706 O O . THR A 1 87 ? 12.373 9.497 -13.781 1.00 75.12 87 THR A O 1
ATOM 709 N N . MET A 1 88 ? 12.107 8.180 -11.972 1.00 74.56 88 MET A N 1
ATOM 710 C CA . MET A 1 88 ? 12.753 7.007 -12.559 1.00 74.56 88 MET A CA 1
ATOM 711 C C . MET A 1 88 ? 12.025 6.490 -13.809 1.00 74.56 88 MET A C 1
ATOM 713 O O . MET A 1 88 ? 12.670 5.963 -14.702 1.00 74.56 88 MET A O 1
ATOM 717 N N . PHE A 1 89 ? 10.707 6.706 -13.917 1.00 75.81 89 PHE A N 1
ATOM 718 C CA . PHE A 1 89 ? 9.916 6.314 -15.091 1.00 75.81 89 PHE A CA 1
ATOM 719 C C . PHE A 1 89 ? 9.888 7.376 -16.197 1.00 75.81 89 PHE A C 1
ATOM 721 O O . PHE A 1 89 ? 9.424 7.102 -17.299 1.00 75.81 89 PHE A O 1
ATOM 728 N N . LYS A 1 90 ? 10.317 8.609 -15.901 1.00 66.38 90 LYS A N 1
ATOM 729 C CA . LYS A 1 90 ? 10.254 9.748 -16.834 1.00 66.38 90 LYS A CA 1
ATOM 730 C C . LYS A 1 90 ? 11.569 10.000 -17.566 1.00 66.38 90 LYS A C 1
ATOM 732 O O . LYS A 1 90 ? 11.585 10.750 -18.534 1.00 66.38 90 LYS A O 1
ATOM 737 N N . ASN A 1 91 ? 12.674 9.454 -17.068 1.00 64.94 91 ASN A N 1
ATOM 738 C CA . ASN A 1 91 ? 14.003 9.840 -17.519 1.00 64.94 91 ASN A CA 1
ATOM 739 C C . ASN A 1 91 ? 14.455 8.960 -18.691 1.00 64.94 91 ASN A C 1
ATOM 741 O O . ASN A 1 91 ? 15.070 7.917 -18.493 1.00 64.94 91 ASN A O 1
ATOM 745 N N . GLU A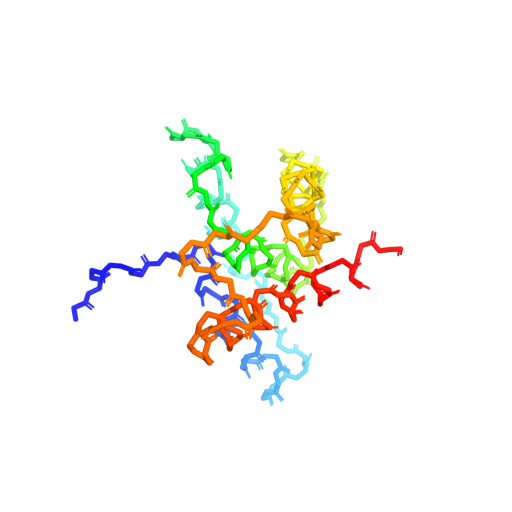 1 92 ? 14.134 9.373 -19.918 1.00 61.34 92 GLU A N 1
ATOM 746 C CA . GLU A 1 92 ? 14.488 8.629 -21.137 1.00 61.34 92 GLU A CA 1
ATOM 747 C C . GLU A 1 92 ? 15.992 8.645 -21.463 1.00 61.34 92 GLU A C 1
ATOM 749 O O . GLU A 1 92 ? 16.442 7.801 -22.245 1.00 61.34 92 GLU A O 1
ATOM 754 N N . ASP A 1 93 ? 16.743 9.567 -20.846 1.00 59.16 93 ASP A N 1
ATOM 755 C CA . ASP A 1 93 ? 18.131 9.911 -21.186 1.00 59.16 93 ASP A CA 1
ATOM 756 C C . ASP A 1 93 ? 19.195 9.154 -20.370 1.00 59.16 93 ASP A C 1
ATOM 758 O O . ASP A 1 93 ? 20.389 9.252 -20.662 1.00 59.16 93 ASP A O 1
ATOM 762 N N . LYS A 1 94 ? 18.803 8.397 -19.336 1.00 56.47 94 LYS A N 1
ATOM 763 C CA . LYS A 1 94 ? 19.736 7.609 -18.511 1.00 56.47 94 LYS A CA 1
ATOM 764 C C . LYS A 1 94 ? 19.579 6.117 -18.783 1.00 56.47 94 LYS A C 1
ATOM 766 O O . LYS A 1 94 ? 18.801 5.438 -18.124 1.00 56.47 94 LYS A O 1
ATOM 771 N N . ILE A 1 95 ? 20.375 5.621 -19.726 1.00 54.53 95 ILE A N 1
ATOM 772 C CA . ILE A 1 95 ? 20.574 4.185 -19.943 1.00 54.53 95 ILE A CA 1
ATOM 773 C C . ILE A 1 95 ? 21.434 3.659 -18.784 1.00 54.53 95 ILE A C 1
ATOM 775 O O . ILE A 1 95 ? 22.642 3.890 -18.749 1.00 54.53 95 ILE A O 1
ATOM 779 N N . ASN A 1 96 ? 20.809 2.989 -17.818 1.00 56.94 96 ASN A N 1
ATOM 780 C CA . ASN A 1 96 ? 21.500 2.248 -16.759 1.00 56.94 96 ASN A CA 1
ATOM 781 C C . ASN A 1 96 ? 21.580 0.751 -17.132 1.00 56.94 96 ASN A C 1
ATOM 783 O O . ASN A 1 96 ? 20.870 0.296 -18.023 1.00 56.94 96 ASN A O 1
ATOM 787 N N . GLU A 1 97 ? 22.403 -0.046 -16.436 1.00 53.19 97 GLU A N 1
ATOM 788 C CA . GLU A 1 97 ? 22.472 -1.514 -16.640 1.00 53.19 97 GLU A CA 1
ATOM 789 C C . GLU A 1 97 ? 21.122 -2.228 -16.424 1.00 53.19 97 GLU A C 1
ATOM 791 O O . GLU A 1 97 ? 20.905 -3.315 -16.953 1.00 53.19 97 GLU A O 1
ATOM 796 N N . PHE A 1 98 ? 20.203 -1.598 -15.687 1.00 58.25 98 PHE A N 1
ATOM 797 C CA . PHE A 1 98 ? 18.820 -2.029 -15.495 1.00 58.25 98 PHE A CA 1
ATOM 798 C C . PHE A 1 98 ? 17.892 -1.024 -16.192 1.00 58.25 98 PHE A C 1
ATOM 800 O O . PHE A 1 98 ? 17.323 -0.143 -15.554 1.00 58.25 98 PHE A O 1
ATOM 807 N N . ASP A 1 99 ? 17.844 -1.097 -17.522 1.00 65.94 99 ASP A N 1
ATOM 808 C CA . ASP A 1 99 ? 17.022 -0.240 -18.383 1.00 65.94 99 ASP A CA 1
ATOM 809 C C . ASP A 1 99 ? 15.976 -1.102 -19.093 1.00 65.94 99 ASP A C 1
ATOM 811 O O . ASP A 1 99 ? 16.300 -2.051 -19.817 1.00 65.94 99 ASP A O 1
ATOM 815 N N . TRP A 1 100 ? 14.709 -0.752 -18.899 1.00 72.31 100 TRP A N 1
ATOM 816 C CA . TRP A 1 100 ? 13.552 -1.376 -19.529 1.00 72.31 100 TRP A CA 1
ATOM 817 C C . TRP A 1 100 ? 13.632 -1.467 -21.060 1.00 72.31 100 TRP A C 1
ATOM 819 O O . TRP A 1 100 ? 13.011 -2.352 -21.655 1.00 72.31 100 TRP A O 1
ATOM 829 N N . LYS A 1 101 ? 14.400 -0.586 -21.714 1.00 69.44 101 LYS A N 1
ATOM 830 C CA . LYS A 1 101 ? 14.627 -0.627 -23.167 1.00 69.44 101 LYS A CA 1
ATOM 831 C C . LYS A 1 101 ? 15.508 -1.806 -23.586 1.00 69.44 101 LYS A C 1
ATOM 833 O O . LYS A 1 101 ? 15.358 -2.3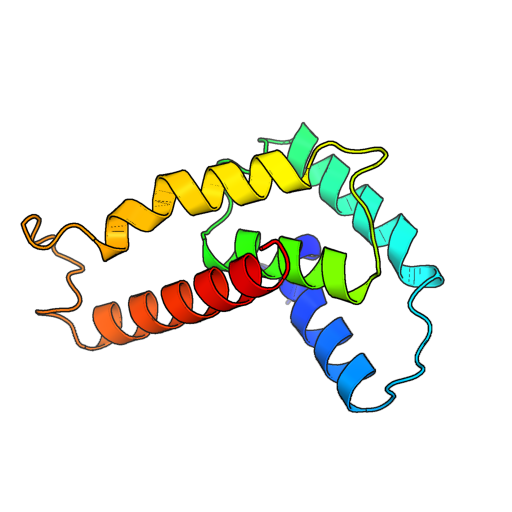08 -24.699 1.00 69.44 101 LYS A O 1
ATOM 838 N N . ASN A 1 102 ? 16.405 -2.254 -22.707 1.00 75.69 102 ASN A N 1
ATOM 839 C CA . ASN A 1 102 ? 17.474 -3.200 -23.033 1.00 75.69 102 ASN A CA 1
ATOM 840 C C . ASN A 1 102 ? 17.338 -4.550 -22.312 1.00 75.69 102 ASN A C 1
ATOM 842 O O . ASN A 1 102 ? 17.860 -5.553 -22.799 1.00 75.69 102 ASN A O 1
ATOM 846 N N . ASP A 1 103 ? 16.596 -4.608 -21.202 1.00 83.19 103 ASP A N 1
ATOM 847 C CA . ASP A 1 103 ? 16.355 -5.834 -20.441 1.00 83.19 103 ASP A CA 1
ATOM 848 C C . ASP A 1 103 ? 14.850 -6.107 -20.251 1.00 83.19 103 ASP A C 1
ATOM 850 O O . ASP A 1 103 ? 14.105 -5.357 -19.617 1.00 83.19 103 ASP A O 1
ATOM 854 N N . LYS A 1 104 ? 14.393 -7.256 -20.770 1.00 84.50 104 LYS A N 1
ATOM 855 C CA . LYS A 1 104 ? 13.004 -7.729 -20.640 1.00 84.50 104 LYS A CA 1
ATOM 856 C C . LYS A 1 104 ? 12.592 -7.973 -19.188 1.00 84.50 104 LYS A C 1
ATOM 858 O O . LYS A 1 104 ? 11.402 -7.891 -18.879 1.00 84.50 104 LYS A O 1
ATOM 863 N N . ILE A 1 105 ? 13.526 -8.360 -18.321 1.00 85.81 105 ILE A N 1
ATOM 864 C CA . ILE A 1 105 ? 13.268 -8.564 -16.895 1.00 85.81 105 ILE A CA 1
ATOM 865 C C . ILE A 1 105 ? 13.115 -7.202 -16.225 1.00 85.81 105 ILE A C 1
ATOM 867 O O . ILE A 1 105 ? 12.098 -6.996 -15.560 1.00 85.81 105 ILE A O 1
ATOM 871 N N . ALA A 1 106 ? 14.039 -6.269 -16.471 1.00 82.62 106 ALA A N 1
ATOM 872 C CA . ALA A 1 106 ? 13.933 -4.894 -15.984 1.00 82.62 106 ALA A CA 1
ATOM 873 C C . ALA A 1 106 ? 12.607 -4.242 -16.396 1.00 82.62 106 ALA A C 1
ATOM 875 O O . ALA A 1 106 ? 11.863 -3.778 -15.534 1.00 82.62 106 ALA A O 1
ATOM 876 N N . PHE A 1 107 ? 12.221 -4.360 -17.673 1.00 83.56 107 PHE A N 1
ATOM 877 C CA . PHE A 1 107 ? 10.932 -3.869 -18.172 1.00 83.56 107 PHE A CA 1
ATOM 878 C C . PHE A 1 107 ? 9.746 -4.415 -17.373 1.00 83.56 107 PHE A C 1
ATOM 880 O O . PHE A 1 107 ? 8.862 -3.666 -16.963 1.00 83.56 107 PHE A O 1
ATOM 887 N N . LYS A 1 108 ? 9.715 -5.727 -17.108 1.00 87.00 108 LYS A N 1
ATOM 888 C CA . LYS A 1 108 ? 8.633 -6.342 -16.323 1.00 87.00 108 LYS A CA 1
ATOM 889 C C . LYS A 1 108 ? 8.614 -5.855 -14.876 1.00 87.00 108 LYS A C 1
ATOM 891 O O . LYS A 1 108 ? 7.531 -5.717 -14.308 1.00 87.00 108 LYS A O 1
ATOM 896 N N . VAL A 1 109 ? 9.780 -5.653 -14.267 1.00 87.56 109 VAL A N 1
ATOM 897 C CA . VAL A 1 109 ? 9.892 -5.147 -12.894 1.00 87.56 109 VAL A CA 1
ATOM 898 C C . VAL A 1 109 ? 9.371 -3.714 -12.826 1.00 87.56 109 VAL A C 1
ATOM 900 O O . VAL A 1 109 ? 8.468 -3.440 -12.039 1.00 87.56 109 VAL A O 1
ATOM 903 N N . GLU A 1 110 ? 9.849 -2.836 -13.703 1.00 86.12 110 GLU A N 1
ATOM 904 C CA . GLU A 1 110 ? 9.426 -1.436 -13.759 1.00 86.12 110 GLU A CA 1
ATOM 905 C C . GLU A 1 110 ? 7.930 -1.296 -14.048 1.00 86.12 110 GLU A C 1
ATOM 907 O O . GLU A 1 110 ? 7.237 -0.551 -13.358 1.00 86.12 110 GLU A O 1
ATOM 912 N N . LEU A 1 111 ? 7.387 -2.075 -14.987 1.00 88.31 111 LEU A N 1
ATOM 913 C CA . LEU A 1 111 ? 5.961 -2.029 -15.312 1.00 88.31 111 LEU A CA 1
ATOM 914 C C . LEU A 1 111 ? 5.084 -2.448 -14.120 1.00 88.31 111 LEU A C 1
ATOM 916 O O . LEU A 1 111 ? 4.026 -1.862 -13.887 1.00 88.31 111 LEU A O 1
ATOM 920 N N . ARG A 1 112 ? 5.537 -3.420 -13.313 1.00 90.94 112 ARG A N 1
ATOM 921 C CA . ARG A 1 112 ? 4.863 -3.793 -12.057 1.00 90.94 112 ARG A CA 1
ATOM 922 C C . ARG A 1 112 ? 4.946 -2.681 -11.016 1.00 90.94 112 ARG A C 1
ATOM 924 O O . ARG A 1 112 ? 3.955 -2.428 -10.339 1.00 90.94 112 ARG A O 1
ATOM 931 N N . MET A 1 113 ? 6.097 -2.027 -10.879 1.00 91.50 113 MET A N 1
ATOM 932 C CA . MET A 1 113 ? 6.258 -0.899 -9.956 1.00 91.50 113 MET A CA 1
ATOM 933 C C . MET A 1 113 ? 5.353 0.273 -10.355 1.00 91.50 113 MET A C 1
ATOM 935 O O . MET A 1 113 ? 4.670 0.835 -9.500 1.00 91.50 113 MET A O 1
ATOM 939 N N . LEU A 1 114 ? 5.292 0.589 -11.653 1.00 90.94 114 LEU A N 1
ATOM 940 C CA . LEU A 1 114 ? 4.432 1.635 -12.200 1.00 90.94 114 LEU A CA 1
ATOM 941 C C . LEU A 1 114 ? 2.954 1.328 -11.954 1.00 90.94 114 LEU A C 1
ATOM 943 O O . LEU A 1 114 ? 2.218 2.210 -11.523 1.00 90.94 114 LEU A O 1
ATOM 947 N N . PHE A 1 115 ? 2.527 0.080 -12.170 1.00 93.94 115 PHE A N 1
ATOM 948 C CA . PHE A 1 115 ? 1.163 -0.354 -11.867 1.00 93.94 115 PHE A CA 1
ATOM 949 C C . PHE A 1 115 ? 0.775 -0.043 -10.415 1.00 93.94 115 PHE A C 1
ATOM 951 O O . PHE A 1 115 ? -0.253 0.590 -10.182 1.00 93.94 115 PHE A O 1
ATOM 958 N N . TRP A 1 116 ? 1.606 -0.437 -9.445 1.00 94.56 116 TRP A N 1
ATOM 959 C CA . TRP A 1 116 ? 1.321 -0.188 -8.029 1.00 94.56 116 TRP A CA 1
ATOM 960 C C . TRP A 1 116 ? 1.285 1.298 -7.694 1.00 94.56 116 TRP A C 1
ATOM 962 O O . TRP A 1 116 ? 0.383 1.742 -6.988 1.00 94.56 116 TRP A O 1
ATOM 972 N N . LEU A 1 117 ? 2.237 2.064 -8.225 1.00 93.31 117 LEU A N 1
ATOM 973 C CA . LEU A 1 117 ? 2.317 3.504 -8.011 1.00 93.31 117 LEU A CA 1
ATOM 974 C C . LEU A 1 117 ? 1.079 4.231 -8.559 1.00 93.31 117 LEU A C 1
ATOM 976 O O . LEU A 1 117 ? 0.481 5.035 -7.848 1.00 93.31 117 LEU A O 1
ATOM 980 N N . LEU A 1 118 ? 0.656 3.919 -9.788 1.00 93.44 118 LEU A N 1
ATOM 981 C CA . LEU A 1 118 ? -0.547 4.505 -10.388 1.00 93.44 118 LEU A CA 1
ATOM 982 C C . LEU A 1 118 ? -1.811 4.105 -9.625 1.00 93.44 118 LEU A C 1
ATOM 984 O O . LEU A 1 118 ? -2.675 4.947 -9.384 1.00 93.44 118 LEU A O 1
ATOM 988 N N . LEU A 1 119 ? -1.902 2.837 -9.213 1.00 95.25 119 LEU A N 1
ATOM 989 C CA . LEU A 1 119 ? -3.026 2.356 -8.421 1.00 95.25 119 LEU A CA 1
ATOM 990 C C . LEU A 1 119 ? -3.110 3.100 -7.083 1.00 95.25 119 LEU A C 1
ATOM 992 O O . LEU A 1 119 ? -4.186 3.575 -6.740 1.00 95.25 119 LEU A O 1
ATOM 996 N N . ALA A 1 120 ? -1.995 3.274 -6.370 1.00 94.31 120 ALA A N 1
ATOM 997 C CA . ALA A 1 120 ? -1.961 4.051 -5.132 1.00 94.31 120 ALA A CA 1
ATOM 998 C C . ALA A 1 120 ? -2.388 5.509 -5.365 1.00 94.31 120 ALA A C 1
ATOM 1000 O O . ALA A 1 120 ? -3.301 5.982 -4.695 1.00 94.31 120 ALA A O 1
ATOM 1001 N N . PHE A 1 121 ? -1.814 6.204 -6.354 1.00 93.38 121 PHE A N 1
ATOM 1002 C CA . PHE A 1 121 ? -2.177 7.600 -6.634 1.00 93.38 121 PHE A CA 1
ATOM 1003 C C . PHE A 1 121 ? -3.650 7.791 -7.004 1.00 93.38 121 PHE A C 1
ATOM 1005 O O . PHE A 1 121 ? -4.247 8.795 -6.615 1.00 93.38 121 PHE A O 1
ATOM 1012 N N . SER A 1 122 ? -4.260 6.821 -7.691 1.00 94.50 122 SER A N 1
ATOM 1013 C CA . SER A 1 122 ? -5.682 6.886 -8.052 1.00 94.50 122 SER A CA 1
ATOM 1014 C C . SER A 1 122 ? -6.636 6.937 -6.851 1.00 94.50 122 SER A C 1
ATOM 1016 O O . SER A 1 122 ? -7.795 7.293 -7.021 1.00 94.50 122 SER A O 1
ATOM 1018 N N . GLN A 1 123 ? -6.172 6.573 -5.649 1.00 92.88 123 GLN A N 1
ATOM 1019 C CA . GLN A 1 123 ? -6.989 6.604 -4.431 1.00 92.88 123 GLN A CA 1
ATOM 1020 C C . GLN A 1 123 ? -6.896 7.930 -3.660 1.00 92.88 123 GLN A C 1
ATOM 1022 O O . GLN A 1 123 ? -7.691 8.159 -2.754 1.00 92.88 123 GLN A O 1
ATOM 1027 N N . TYR A 1 124 ? -5.923 8.785 -3.990 1.00 87.25 124 TYR A N 1
ATOM 1028 C CA . TYR A 1 124 ? -5.598 10.014 -3.250 1.00 87.25 124 TYR A CA 1
ATOM 1029 C C . TYR A 1 124 ? -5.596 11.260 -4.154 1.00 87.25 124 TYR A C 1
ATOM 1031 O O . TYR A 1 124 ? -4.907 12.238 -3.859 1.00 87.25 124 TYR A O 1
ATOM 1039 N N . THR A 1 125 ? -6.320 11.193 -5.276 1.00 63.44 125 THR A N 1
ATOM 1040 C CA . THR A 1 125 ? -6.486 12.284 -6.253 1.00 63.44 125 THR A CA 1
ATOM 1041 C C . THR A 1 125 ? -7.750 13.095 -6.012 1.00 63.44 125 THR A C 1
ATOM 1043 O O . THR A 1 125 ? -8.754 12.509 -5.551 1.00 63.44 125 THR A O 1
#

Sequence (125 aa):
NLEGYKPASDSFFFLGLLKLLDKDIDFSIIREPYLKELKNIELSNGFRNESITETARILLSLVLLDLNDKELNVIPELLNFLNQNITMFKNEDKINEFDWKNDKIAFKVELRMLFWLLLAFSQYT

Radius of gyration: 15.8 Å; chains: 1; bounding box: 42×32×39 Å

Foldseek 3Di:
DCVPDQCLQNVLVVLVVVCVVPVPDQCPVVVVVNVVSQVVCCVPPR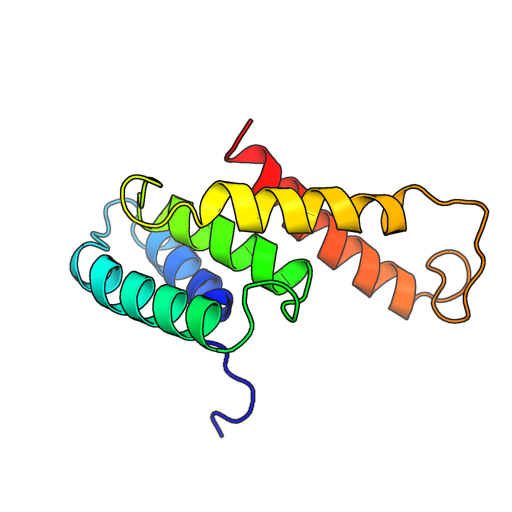CLPPDLNSLLSNLSVCVSNVPDPPDPVNNVVSLVNLVVVCVVVVCPPDDDPLDLVPDVVSVVVVVSSVVSSVVSVVSVD

pLDDT: mean 83.37, std 12.31, range [44.62, 97.12]

Organism: NCBI:txid412755

Secondary structure (DSSP, 8-state):
--TT--HHHHHHHHHHHHHHH-TT---HHHHHHHHHHHHHHHHHHGGGGS-HHHHHHHHHHHHHTT--SSS--HHHHHHHHHHHHGGGGT-TT---SS-TTT-HHHHHHHHHHHHHHHHHHTT--